Protein AF-A0AAV5TQ86-F1 (afdb_monomer_lite)

InterPro domains:
  IPR000609 7TM GPCR, serpentine receptor class g (Srg) [PF02118] (1-122)

Foldseek 3Di:
DVVVVVPPPCPDPPDPQPALLNLLVVLLVVLVVVLCVLCVVVCVAVVDPVCVVVCVVVLPPVSVLVSVLSNQLSVQLNVLSVVVSVVLVVCCVVPVPCSRVVSVVCSVVSSVVSNVVSCVVRVVVSVVVVPPDDSDDPVCPPVCADPDDPDRDRPD

Organism: NCBI:txid358040

pLDDT: mean 78.31, std 19.03, range [37.78, 98.19]

Sequence (156 aa):
MIIFLKRLTFFQPGTPFKGAFYMLFVASSVVDLVMVGCTIHEFRLVSFPLTNEIFENYDCQVCVRTRVTLAFICPFTQDLLNCFIALNRLTAIMQPTQADDLWKKLLPFSICFSYLLSIAIFTPAGARLFYNFPPYDSRYIPWVIVVSDYTLIIYV

Radius of gyration: 20.15 Å; chains: 1; bounding box: 54×32×54 Å

Secondary structure (DSSP, 8-state):
-HHHHHHSGGG-TT-TT-SHHHHHHHHHHHHHHHHHHHHHHHHHHHS-HHHHHHHTT---HHHHHHHHHHHHHHHHHHHHHHHHHHHHHHHHHH-TTTHHHHHHHHHHHHHHHHHHHHHHHHHHHHHHHHHHS-TT-GGGTTGGG-EETTEE----

Structure (mmCIF, N/CA/C/O backbone):
data_AF-A0AAV5TQ86-F1
#
_entry.id   AF-A0AAV5TQ86-F1
#
loop_
_atom_site.group_PDB
_atom_site.id
_atom_site.type_symbol
_atom_site.label_atom_id
_atom_site.label_alt_id
_atom_site.label_comp_id
_atom_site.label_asym_id
_atom_site.label_entity_id
_atom_site.label_seq_id
_atom_site.pdbx_PDB_ins_code
_atom_site.Cartn_x
_atom_site.Cartn_y
_atom_site.Cartn_z
_atom_site.occupancy
_atom_site.B_iso_or_equiv
_atom_site.auth_seq_id
_atom_site.auth_comp_id
_atom_site.auth_asym_id
_atom_site.auth_atom_id
_atom_site.pdbx_PDB_model_num
ATOM 1 N N . MET A 1 1 ? -14.946 2.565 -4.886 1.00 53.78 1 MET A N 1
ATOM 2 C CA . MET A 1 1 ? -14.338 1.517 -4.032 1.00 53.78 1 MET A CA 1
ATOM 3 C C . MET A 1 1 ? -15.318 0.913 -3.015 1.00 53.78 1 MET A C 1
ATOM 5 O O . MET A 1 1 ? -15.474 -0.299 -3.007 1.00 53.78 1 MET A O 1
ATOM 9 N N . ILE A 1 2 ? -16.049 1.715 -2.225 1.00 51.56 2 ILE A N 1
ATOM 10 C CA . ILE A 1 2 ? -16.983 1.222 -1.181 1.00 51.56 2 ILE A CA 1
ATOM 11 C C . ILE A 1 2 ? -18.097 0.302 -1.734 1.00 51.56 2 ILE A C 1
ATOM 13 O O . ILE A 1 2 ? -18.426 -0.710 -1.123 1.00 51.56 2 ILE A O 1
ATOM 17 N N . ILE A 1 3 ? -18.637 0.595 -2.924 1.00 61.38 3 ILE A N 1
ATOM 18 C CA . ILE A 1 3 ? -19.666 -0.241 -3.581 1.00 61.38 3 ILE A CA 1
ATOM 19 C C . ILE A 1 3 ? -19.103 -1.610 -4.005 1.00 61.38 3 ILE A C 1
ATOM 21 O O . ILE A 1 3 ? -19.807 -2.613 -3.932 1.00 61.38 3 ILE A O 1
ATOM 25 N N . PHE A 1 4 ? -17.827 -1.663 -4.404 1.00 59.25 4 PHE A N 1
ATOM 26 C CA . PHE A 1 4 ? -17.163 -2.900 -4.820 1.00 59.25 4 PHE A CA 1
ATOM 27 C C . PHE A 1 4 ? -16.910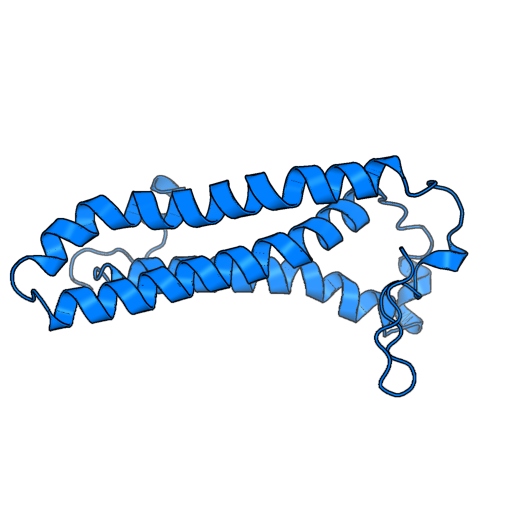 -3.821 -3.619 1.0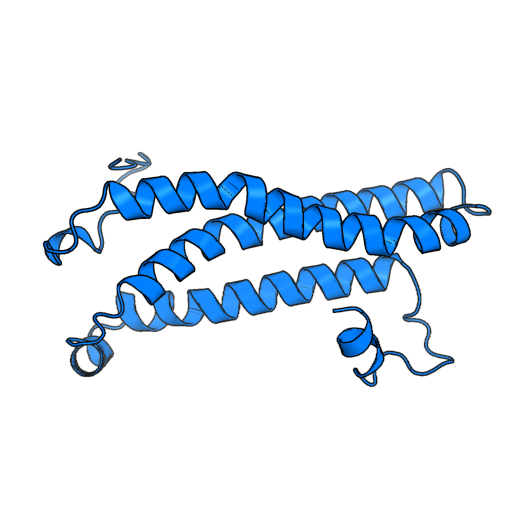0 59.25 4 PHE A C 1
ATOM 29 O O . PHE A 1 4 ? -17.218 -5.007 -3.678 1.00 59.25 4 PHE A O 1
ATOM 36 N N . LEU A 1 5 ? -16.477 -3.249 -2.488 1.00 58.06 5 LEU A N 1
ATOM 37 C CA . LEU A 1 5 ? -16.339 -3.971 -1.217 1.00 58.06 5 LEU A CA 1
ATOM 38 C C . LEU A 1 5 ? -17.673 -4.564 -0.743 1.00 58.06 5 LEU A C 1
ATOM 40 O O . LEU A 1 5 ? -17.711 -5.708 -0.310 1.00 58.06 5 LEU A O 1
ATOM 44 N N . LYS A 1 6 ? -18.785 -3.837 -0.907 1.00 54.72 6 LYS A N 1
ATOM 45 C CA . LYS A 1 6 ? -20.126 -4.304 -0.514 1.00 54.72 6 LYS A CA 1
ATOM 46 C C . LYS A 1 6 ? -20.627 -5.509 -1.331 1.00 54.72 6 LYS A C 1
ATOM 48 O O . LYS A 1 6 ? -21.561 -6.178 -0.898 1.00 54.72 6 LYS A O 1
ATOM 53 N N . ARG A 1 7 ? -20.042 -5.769 -2.509 1.00 58.62 7 ARG A N 1
ATOM 54 C CA . ARG A 1 7 ? -20.431 -6.860 -3.422 1.00 58.62 7 ARG A CA 1
ATOM 55 C C . ARG A 1 7 ? -19.625 -8.147 -3.218 1.00 58.62 7 ARG A C 1
ATOM 57 O O . ARG A 1 7 ? -20.042 -9.190 -3.710 1.00 58.62 7 ARG A O 1
ATOM 64 N N . LEU A 1 8 ? -18.506 -8.088 -2.494 1.00 64.69 8 LEU A N 1
ATOM 65 C CA . LEU A 1 8 ? -17.762 -9.276 -2.080 1.00 64.69 8 LEU A CA 1
ATOM 66 C C . LEU A 1 8 ? -18.555 -9.994 -0.977 1.00 64.69 8 LEU A C 1
ATOM 68 O O . LEU A 1 8 ? -18.862 -9.421 0.068 1.00 64.69 8 LEU A O 1
ATOM 72 N N . THR A 1 9 ? -18.890 -11.261 -1.217 1.00 53.22 9 THR A N 1
ATOM 73 C CA . THR A 1 9 ? -19.729 -12.155 -0.392 1.00 53.22 9 THR A CA 1
ATOM 74 C C . THR A 1 9 ? -19.286 -12.309 1.070 1.00 53.22 9 THR A C 1
ATOM 76 O O . THR A 1 9 ? -20.062 -12.791 1.890 1.00 53.22 9 THR A O 1
ATOM 79 N N . PHE A 1 10 ? -18.094 -11.831 1.433 1.00 54.25 10 PHE A N 1
ATOM 80 C CA . PHE A 1 10 ? -17.595 -11.774 2.811 1.00 54.25 10 PHE A CA 1
ATOM 81 C C . PHE A 1 10 ? -18.404 -10.845 3.742 1.00 54.25 10 PHE A C 1
ATOM 83 O O . PHE A 1 10 ? -18.351 -11.012 4.961 1.00 54.25 10 PHE A O 1
ATOM 90 N N . PHE A 1 11 ? -19.202 -9.911 3.206 1.00 54.56 11 PHE A N 1
ATOM 91 C CA . PHE A 1 11 ? -19.971 -8.931 3.996 1.00 54.56 11 PHE A CA 1
ATOM 92 C C . PHE A 1 11 ? -21.416 -9.330 4.326 1.00 54.56 11 PHE A C 1
ATOM 94 O O . PHE A 1 11 ? -22.262 -8.456 4.555 1.00 54.56 11 PHE A O 1
ATOM 101 N N . GLN A 1 12 ? -21.740 -10.624 4.378 1.00 58.00 12 GLN A N 1
ATOM 102 C CA . GLN A 1 12 ? -23.073 -11.032 4.827 1.00 58.00 12 GLN A CA 1
ATOM 103 C C . GLN A 1 12 ? -23.355 -10.563 6.274 1.00 58.00 12 GLN A C 1
ATOM 105 O O . GLN A 1 12 ? -22.479 -10.609 7.144 1.00 58.00 12 GLN A O 1
ATOM 110 N N . PRO A 1 13 ? -24.570 -10.059 6.561 1.00 52.66 13 PRO A N 1
ATOM 111 C CA . PRO A 1 13 ? -24.961 -9.691 7.916 1.00 52.66 13 PRO A CA 1
ATOM 112 C C . PRO A 1 13 ? -24.980 -10.933 8.818 1.00 52.66 13 PRO A C 1
ATOM 114 O O . PRO A 1 13 ? -25.682 -11.889 8.526 1.00 52.66 13 PRO A O 1
ATOM 117 N N . GLY A 1 14 ? -24.196 -10.907 9.902 1.00 64.94 14 GLY A N 1
ATOM 118 C CA . GLY A 1 14 ? -24.076 -12.011 10.864 1.00 64.94 14 GLY A CA 1
ATOM 119 C C . GLY A 1 14 ? -22.670 -12.604 10.978 1.00 64.94 14 GLY A C 1
ATOM 120 O O . GLY A 1 14 ? -22.419 -13.384 11.890 1.00 64.94 14 GLY A O 1
ATOM 121 N N . THR A 1 15 ? -21.731 -12.223 10.105 1.00 69.94 15 THR A N 1
ATOM 122 C CA . THR A 1 15 ? -20.351 -12.712 10.194 1.00 69.94 15 THR A CA 1
ATOM 123 C C . THR A 1 15 ? -19.524 -11.906 11.211 1.00 69.94 15 THR A C 1
ATOM 125 O O . THR A 1 15 ? -19.699 -10.688 11.328 1.00 69.94 15 THR A O 1
ATOM 128 N N . PRO A 1 16 ? -18.578 -12.549 11.925 1.00 71.56 16 PRO A N 1
ATOM 129 C CA . PRO A 1 16 ? -17.694 -11.894 12.900 1.00 71.56 16 PRO A CA 1
ATOM 130 C C . PRO A 1 16 ? -16.684 -10.914 12.263 1.00 71.56 16 PRO A C 1
ATOM 132 O O . PRO A 1 16 ? -15.905 -10.272 12.961 1.00 71.56 16 PRO A O 1
ATOM 135 N N . PHE A 1 17 ? -16.703 -10.753 10.936 1.00 73.12 17 PHE A N 1
ATOM 136 C CA . PHE A 1 17 ? -15.707 -10.016 10.153 1.00 73.12 17 PHE A CA 1
ATOM 137 C C . PHE A 1 17 ? -16.084 -8.552 9.858 1.00 73.12 17 PHE A C 1
ATOM 139 O O . PHE A 1 17 ? -15.568 -7.947 8.923 1.00 73.12 17 PHE A O 1
ATOM 146 N N . LYS A 1 18 ? -16.981 -7.944 10.646 1.00 75.38 18 LYS A N 1
ATOM 147 C CA . LYS A 1 18 ? -17.393 -6.534 10.463 1.00 75.38 18 LYS A CA 1
ATOM 148 C C . LYS A 1 18 ? -16.526 -5.506 11.199 1.00 75.38 18 LYS A C 1
ATOM 150 O O . LYS A 1 18 ? -16.805 -4.312 11.118 1.00 75.38 18 LYS A O 1
ATOM 155 N N . GLY A 1 19 ? -15.498 -5.948 11.921 1.00 89.69 19 GLY A N 1
ATOM 156 C CA . GLY A 1 19 ? -14.627 -5.052 12.679 1.00 89.69 19 GLY A CA 1
ATOM 157 C C . GLY A 1 19 ? -13.837 -4.099 11.781 1.00 89.69 19 GLY A C 1
ATOM 158 O O . GLY A 1 19 ? -13.402 -4.469 10.688 1.00 89.69 19 GLY A O 1
ATOM 159 N N . ALA A 1 20 ? -13.590 -2.882 12.272 1.00 92.88 20 ALA A N 1
ATOM 160 C CA . ALA A 1 20 ? -12.756 -1.905 11.574 1.00 92.88 20 ALA A CA 1
ATOM 161 C C . ALA A 1 20 ? -11.343 -2.442 11.285 1.00 92.88 20 ALA A C 1
ATOM 163 O O . ALA A 1 20 ? -10.801 -2.233 10.201 1.00 92.88 20 ALA A O 1
ATOM 164 N N . PHE A 1 21 ? -10.806 -3.223 12.224 1.00 94.06 21 PHE A N 1
ATOM 165 C CA . PHE A 1 21 ? -9.570 -3.981 12.064 1.00 94.06 21 PHE A CA 1
ATOM 166 C C . PHE A 1 21 ? -9.574 -4.857 10.801 1.00 94.06 21 PHE A C 1
ATOM 168 O O . PHE A 1 21 ? -8.634 -4.806 10.012 1.00 94.06 21 PHE A O 1
ATOM 175 N N . TYR A 1 22 ? -10.642 -5.632 10.579 1.00 93.31 22 TYR A N 1
ATOM 176 C CA . TYR A 1 22 ? -10.721 -6.558 9.447 1.00 93.31 22 TYR A CA 1
ATOM 177 C C . TYR A 1 22 ? -10.779 -5.813 8.111 1.00 93.31 22 TYR A C 1
ATOM 179 O O . TYR A 1 22 ? -10.112 -6.199 7.159 1.00 93.31 22 TYR A O 1
ATOM 187 N N . MET A 1 23 ? -11.512 -4.701 8.050 1.00 93.62 23 MET A N 1
ATOM 188 C CA . MET A 1 23 ? -11.566 -3.855 6.854 1.00 93.62 23 MET A CA 1
ATOM 189 C C . MET A 1 23 ? -10.198 -3.285 6.473 1.00 93.62 23 MET A C 1
ATOM 191 O O . MET A 1 23 ? -9.846 -3.287 5.295 1.00 93.62 23 MET A O 1
ATOM 195 N N . LEU A 1 24 ? -9.431 -2.804 7.457 1.00 95.38 24 LEU A N 1
ATOM 196 C CA . LEU A 1 24 ? -8.074 -2.302 7.231 1.00 95.38 24 LEU A CA 1
ATOM 197 C C . LEU A 1 24 ? -7.131 -3.426 6.796 1.00 95.38 24 LEU A C 1
ATOM 199 O O . LEU A 1 24 ? -6.344 -3.237 5.873 1.00 95.38 24 LEU A O 1
ATOM 203 N N . PHE A 1 25 ? -7.256 -4.602 7.412 1.00 95.31 25 PHE A N 1
ATOM 204 C CA . PHE A 1 25 ? -6.490 -5.785 7.035 1.00 95.31 25 PHE A CA 1
ATOM 205 C C . PHE A 1 25 ? -6.771 -6.206 5.586 1.00 95.31 25 PHE A C 1
ATOM 207 O O . PHE A 1 25 ? -5.838 -6.353 4.805 1.00 95.31 25 PHE A O 1
ATOM 214 N N . VAL A 1 26 ? -8.046 -6.305 5.191 1.00 94.50 26 VAL A N 1
ATOM 215 C CA . VAL A 1 26 ? -8.442 -6.612 3.806 1.00 94.50 26 VAL A CA 1
ATOM 216 C C . VAL A 1 26 ? -7.923 -5.551 2.837 1.00 94.50 26 VAL A C 1
ATOM 218 O O . VAL A 1 26 ? -7.423 -5.899 1.771 1.00 94.50 26 VAL A O 1
ATOM 221 N N . ALA A 1 27 ? -8.011 -4.266 3.194 1.00 95.31 27 ALA A N 1
ATOM 222 C CA . ALA A 1 27 ? -7.464 -3.197 2.364 1.00 95.31 27 ALA A CA 1
ATOM 223 C C . ALA A 1 27 ? -5.948 -3.354 2.163 1.00 95.31 27 ALA A C 1
ATOM 225 O O . ALA A 1 27 ? -5.487 -3.191 1.038 1.00 95.31 27 ALA A O 1
ATOM 226 N N . SER A 1 28 ? -5.208 -3.721 3.215 1.00 96.75 28 SER A N 1
ATOM 227 C CA . SER A 1 28 ? -3.768 -4.004 3.147 1.00 96.75 28 SER A CA 1
ATOM 228 C C . SER A 1 28 ? -3.472 -5.207 2.243 1.00 96.75 28 SER A C 1
ATOM 230 O O . SER A 1 28 ? -2.696 -5.094 1.300 1.00 96.75 28 SER A O 1
ATOM 232 N N . SER A 1 29 ? -4.202 -6.317 2.401 1.00 96.12 29 SER A N 1
ATOM 233 C CA . SER A 1 29 ? -4.043 -7.499 1.538 1.00 96.12 29 SER A CA 1
ATOM 234 C C . SER A 1 29 ? -4.338 -7.223 0.059 1.00 96.12 29 SER A C 1
ATOM 236 O O . SER A 1 29 ? -3.745 -7.848 -0.817 1.00 96.12 29 SER A O 1
ATOM 238 N N . VAL A 1 30 ? -5.254 -6.296 -0.245 1.00 95.88 30 VAL A N 1
ATOM 239 C CA . VAL A 1 30 ? -5.507 -5.867 -1.630 1.00 95.88 30 VAL A CA 1
ATOM 240 C C . VAL A 1 30 ? -4.304 -5.111 -2.197 1.00 95.88 30 VAL A C 1
ATOM 242 O O . VAL A 1 30 ? -3.956 -5.348 -3.352 1.00 95.88 30 VAL A O 1
ATOM 245 N N . VAL A 1 31 ? -3.649 -4.248 -1.410 1.00 96.12 31 VAL A N 1
ATOM 246 C CA . VAL A 1 31 ? -2.405 -3.576 -1.831 1.00 96.12 31 VAL A CA 1
ATOM 247 C C . VAL A 1 31 ? -1.320 -4.606 -2.129 1.00 96.12 31 VAL A C 1
ATOM 249 O O . VAL A 1 31 ? -0.702 -4.529 -3.190 1.00 96.12 31 VAL A O 1
ATOM 252 N N . ASP A 1 32 ? -1.154 -5.603 -1.260 1.00 95.50 32 ASP A N 1
ATOM 253 C CA . ASP A 1 32 ? -0.165 -6.673 -1.440 1.00 95.50 32 ASP A CA 1
ATOM 254 C C . ASP A 1 32 ? -0.442 -7.493 -2.700 1.00 95.50 32 ASP A C 1
ATOM 256 O O . ASP A 1 32 ? 0.467 -7.776 -3.480 1.00 95.50 32 ASP A O 1
ATOM 260 N N . LEU A 1 33 ? -1.709 -7.829 -2.956 1.00 95.25 33 LEU A N 1
ATOM 261 C CA . LEU A 1 33 ? -2.099 -8.554 -4.162 1.00 95.25 33 LEU A CA 1
ATOM 262 C C . LEU A 1 33 ? -1.821 -7.737 -5.431 1.00 95.25 33 LEU A C 1
ATOM 264 O O . LEU A 1 33 ? -1.362 -8.294 -6.428 1.00 95.25 33 LEU A O 1
ATOM 268 N N . VAL A 1 34 ? -2.079 -6.426 -5.400 1.00 92.94 34 VAL A N 1
ATOM 269 C CA . VAL A 1 34 ? -1.759 -5.519 -6.514 1.00 92.94 34 VAL A CA 1
ATOM 270 C C . VAL A 1 34 ? -0.249 -5.441 -6.719 1.00 92.94 34 VAL A C 1
ATOM 272 O O . VAL A 1 34 ? 0.206 -5.553 -7.858 1.00 92.94 34 VAL A O 1
ATOM 275 N N . MET A 1 35 ? 0.524 -5.306 -5.641 1.00 93.25 35 MET A N 1
ATOM 276 C CA . MET A 1 35 ? 1.984 -5.281 -5.693 1.00 93.25 35 MET A CA 1
ATOM 277 C C . MET A 1 35 ? 2.524 -6.567 -6.318 1.00 93.25 35 MET A C 1
ATOM 279 O O . MET A 1 35 ? 3.250 -6.500 -7.305 1.00 93.25 35 MET A O 1
ATOM 283 N N . VAL A 1 36 ? 2.109 -7.728 -5.809 1.00 91.62 36 VAL A N 1
ATOM 284 C CA . VAL A 1 36 ? 2.488 -9.044 -6.339 1.00 91.62 36 VAL A CA 1
ATOM 285 C C . VAL A 1 36 ? 2.071 -9.182 -7.803 1.00 91.62 36 VAL A C 1
ATOM 287 O O . VAL A 1 36 ? 2.872 -9.599 -8.633 1.00 91.62 36 VAL A O 1
ATOM 290 N N . GLY A 1 37 ? 0.852 -8.781 -8.164 1.00 89.69 37 GLY A N 1
ATOM 291 C CA . GLY A 1 37 ? 0.399 -8.797 -9.556 1.00 89.69 37 GLY A CA 1
ATOM 292 C C . GLY A 1 37 ? 1.280 -7.951 -10.482 1.00 89.69 37 GLY A C 1
ATOM 293 O O . GLY A 1 37 ? 1.553 -8.359 -11.612 1.00 89.69 37 GLY A O 1
ATOM 294 N N . CYS A 1 38 ? 1.771 -6.807 -9.999 1.00 86.56 38 CYS A N 1
ATOM 295 C CA . CYS A 1 38 ? 2.677 -5.942 -10.753 1.00 86.56 38 CYS A CA 1
ATOM 296 C C . CYS A 1 38 ? 4.101 -6.514 -10.841 1.00 86.56 38 CYS A C 1
ATOM 298 O O . CYS A 1 38 ? 4.713 -6.434 -11.907 1.00 86.56 38 CYS A O 1
ATOM 300 N N . THR A 1 39 ? 4.615 -7.117 -9.765 1.00 82.75 39 THR A N 1
ATOM 301 C CA . THR A 1 39 ? 6.003 -7.606 -9.682 1.00 82.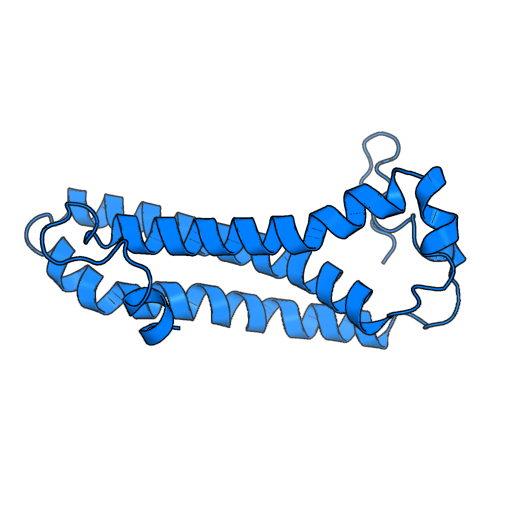75 39 THR A CA 1
ATOM 302 C C . THR A 1 39 ? 6.203 -9.017 -10.231 1.00 82.75 39 THR A C 1
ATOM 304 O O . THR A 1 39 ? 7.300 -9.325 -10.696 1.00 82.75 39 THR A O 1
ATOM 307 N N . ILE A 1 40 ? 5.172 -9.876 -10.275 1.00 82.94 40 ILE A N 1
ATOM 308 C CA . ILE A 1 40 ? 5.259 -11.215 -10.901 1.00 82.94 40 ILE A CA 1
ATOM 309 C C . ILE A 1 40 ? 5.788 -11.108 -12.336 1.00 82.94 40 ILE A C 1
ATOM 311 O O . ILE A 1 40 ? 6.555 -11.961 -12.789 1.00 82.94 40 ILE A O 1
ATOM 315 N N . HIS A 1 41 ? 5.392 -10.054 -13.049 1.00 69.31 41 HIS A N 1
ATOM 316 C CA . HIS A 1 41 ? 5.833 -9.816 -14.415 1.00 69.31 41 HIS A CA 1
ATOM 317 C C . HIS A 1 41 ? 7.329 -9.465 -14.502 1.00 69.31 41 HIS A C 1
ATOM 319 O O . HIS A 1 41 ? 7.964 -9.795 -15.499 1.00 69.31 41 HIS A O 1
ATOM 325 N N . GLU A 1 42 ? 7.911 -8.820 -13.491 1.00 65.19 42 GLU A N 1
ATOM 326 C CA . GLU A 1 42 ? 9.350 -8.522 -13.459 1.00 65.19 42 GLU A CA 1
ATOM 327 C C . GLU A 1 42 ? 10.162 -9.779 -13.154 1.00 65.19 42 GLU A C 1
ATOM 329 O O . GLU A 1 42 ? 11.063 -10.127 -13.918 1.00 65.19 42 GLU A O 1
ATOM 334 N N . PHE A 1 43 ? 9.785 -10.522 -12.108 1.00 62.62 43 PHE A N 1
ATOM 335 C CA . PHE A 1 43 ? 10.494 -11.743 -11.718 1.00 62.62 43 PHE A CA 1
ATOM 336 C C . PHE A 1 43 ? 10.467 -12.822 -12.803 1.00 62.62 43 PHE A C 1
ATOM 338 O O . PHE A 1 43 ? 11.440 -13.554 -12.967 1.00 62.62 43 PHE A O 1
ATOM 345 N N . ARG A 1 44 ? 9.369 -12.941 -13.561 1.00 62.44 44 ARG A N 1
ATOM 346 C CA . ARG A 1 44 ? 9.295 -13.944 -14.631 1.00 62.44 44 ARG A CA 1
ATOM 347 C C . ARG A 1 44 ? 10.023 -13.541 -15.907 1.00 62.44 44 ARG A C 1
ATOM 349 O O . ARG A 1 44 ? 10.540 -14.432 -16.566 1.00 62.44 44 ARG A O 1
ATOM 356 N N . LEU A 1 45 ? 10.075 -12.256 -16.256 1.00 58.34 45 LEU A N 1
ATOM 357 C CA . LEU A 1 45 ? 10.706 -11.839 -17.512 1.00 58.34 45 LEU A CA 1
ATOM 358 C C . LEU A 1 45 ? 12.198 -11.565 -17.382 1.00 58.34 45 LEU A C 1
ATOM 360 O O . LEU A 1 45 ? 12.962 -11.977 -18.245 1.00 58.34 45 LEU A O 1
ATOM 364 N N . VAL A 1 46 ? 12.632 -10.919 -16.300 1.00 57.91 46 VAL A N 1
ATOM 365 C CA . VAL A 1 46 ? 14.042 -10.530 -16.158 1.00 57.91 46 VAL A CA 1
ATOM 366 C C . VAL A 1 46 ? 14.914 -11.727 -15.769 1.00 57.91 46 VAL A C 1
ATOM 368 O O . VAL A 1 46 ? 16.047 -11.836 -16.227 1.00 57.91 46 VAL A O 1
ATOM 371 N N . SER A 1 47 ? 14.398 -12.653 -14.953 1.00 54.06 47 SER A N 1
ATOM 372 C CA . SER A 1 47 ? 15.198 -13.768 -14.424 1.00 54.06 47 SER A CA 1
ATOM 373 C C . SER A 1 47 ? 15.211 -15.024 -15.303 1.00 54.06 47 SER A C 1
ATOM 375 O O . SER A 1 47 ? 16.080 -15.872 -15.109 1.00 54.06 47 SER A O 1
ATOM 377 N N . PHE A 1 48 ? 14.291 -15.167 -16.266 1.00 59.78 48 PHE A N 1
ATOM 378 C CA . PHE A 1 48 ? 14.231 -16.337 -17.151 1.00 59.78 48 PHE A CA 1
ATOM 379 C C . PHE A 1 48 ? 14.546 -15.949 -18.603 1.00 59.78 48 PHE A C 1
ATOM 381 O O . PHE A 1 48 ? 13.637 -15.609 -19.364 1.00 59.78 48 PHE A O 1
ATOM 388 N N . PRO A 1 49 ? 15.820 -16.053 -19.033 1.00 58.19 49 PRO A N 1
ATOM 389 C CA . PRO A 1 49 ? 16.223 -15.686 -20.392 1.00 58.19 49 PRO A CA 1
ATOM 390 C C . PRO A 1 49 ? 15.521 -16.523 -21.475 1.00 58.19 49 PRO A C 1
ATOM 392 O O . PRO A 1 49 ? 15.328 -16.039 -22.581 1.00 58.19 49 PRO A O 1
ATOM 395 N N . LEU A 1 50 ? 15.051 -17.735 -21.152 1.00 59.84 50 LEU A N 1
ATOM 396 C CA . LEU A 1 50 ? 14.283 -18.601 -22.062 1.00 59.84 50 LEU A CA 1
ATOM 397 C C . LEU A 1 50 ? 12.921 -18.024 -22.479 1.00 59.84 50 LEU A C 1
ATOM 399 O O . LEU A 1 50 ? 12.393 -18.406 -23.516 1.00 59.84 50 LEU A O 1
ATOM 403 N N . THR A 1 51 ? 12.336 -17.121 -21.688 1.00 58.22 51 THR A N 1
ATOM 404 C CA . THR A 1 51 ? 11.092 -16.426 -22.056 1.00 58.22 51 THR A CA 1
ATOM 405 C C . THR A 1 51 ? 11.334 -15.065 -22.701 1.00 58.22 51 THR A C 1
ATOM 407 O O . THR A 1 51 ? 10.392 -14.515 -23.262 1.00 58.22 51 THR A O 1
ATOM 410 N N . ASN A 1 52 ? 12.562 -14.530 -22.676 1.00 59.09 52 ASN A N 1
ATOM 411 C CA . ASN A 1 52 ? 12.855 -13.195 -23.210 1.00 59.09 52 ASN A CA 1
ATOM 412 C C . ASN A 1 52 ? 12.599 -13.078 -24.716 1.00 59.09 52 ASN A C 1
ATOM 414 O O . ASN A 1 52 ? 12.152 -12.024 -25.144 1.00 59.09 52 ASN A O 1
ATOM 418 N N . GLU A 1 53 ? 12.778 -14.143 -25.504 1.00 63.97 53 GLU A N 1
ATOM 419 C CA . GLU A 1 53 ? 12.519 -14.102 -26.955 1.00 63.97 53 GLU A CA 1
ATOM 420 C C . GLU A 1 53 ? 11.047 -13.788 -27.289 1.00 63.97 53 GLU A C 1
ATOM 422 O O . GLU A 1 53 ? 10.757 -13.113 -28.272 1.00 63.97 53 GLU A O 1
ATOM 427 N N . ILE A 1 54 ? 10.091 -14.196 -26.441 1.00 61.62 54 ILE A N 1
ATOM 428 C CA . ILE A 1 54 ? 8.660 -13.886 -26.640 1.00 61.62 54 ILE A CA 1
ATOM 429 C C . ILE A 1 54 ? 8.362 -12.410 -26.316 1.00 61.62 54 ILE A C 1
ATOM 431 O O . ILE A 1 54 ? 7.404 -11.833 -26.833 1.00 61.62 54 ILE A O 1
ATOM 435 N N . PHE A 1 55 ? 9.189 -11.784 -25.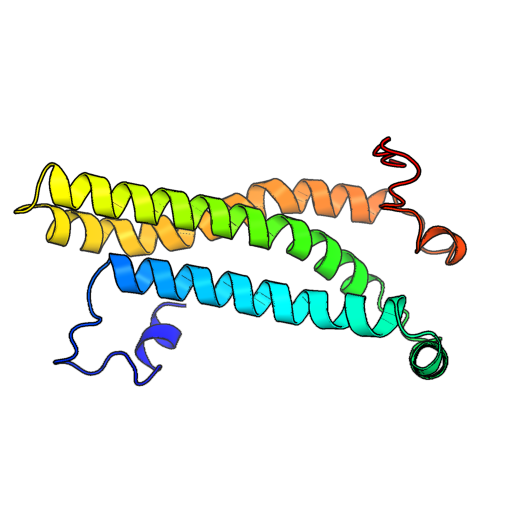476 1.00 60.81 55 PHE A N 1
ATOM 436 C CA . PHE A 1 55 ? 9.020 -10.411 -24.997 1.00 60.81 55 PHE A CA 1
ATOM 437 C C . PHE A 1 55 ? 10.067 -9.441 -25.553 1.00 60.81 55 PHE A C 1
ATOM 439 O O . PHE A 1 55 ? 10.098 -8.290 -25.125 1.00 60.81 55 PHE A O 1
ATOM 446 N N . GLU A 1 56 ? 10.871 -9.854 -26.535 1.00 60.84 56 GLU A N 1
ATOM 447 C CA . GLU A 1 56 ? 11.916 -9.023 -27.148 1.00 60.84 56 GLU A CA 1
ATOM 448 C C . GLU A 1 56 ? 11.335 -7.751 -27.796 1.00 60.84 56 GLU A C 1
ATOM 450 O O . GLU A 1 56 ? 11.998 -6.725 -27.870 1.00 60.84 56 GLU A O 1
ATOM 455 N N . ASN A 1 57 ? 10.045 -7.783 -28.157 1.00 62.97 57 ASN A N 1
ATOM 456 C CA . ASN A 1 57 ? 9.284 -6.641 -28.675 1.00 62.97 57 ASN A CA 1
ATOM 457 C C . ASN A 1 57 ? 8.302 -6.028 -27.654 1.00 62.97 57 ASN A C 1
ATOM 459 O O . ASN A 1 57 ? 7.404 -5.272 -28.037 1.00 62.97 57 ASN A O 1
ATOM 463 N N . TYR A 1 58 ? 8.396 -6.366 -26.362 1.00 64.88 58 TYR A N 1
ATOM 464 C CA . TYR A 1 58 ? 7.505 -5.827 -25.328 1.00 64.88 58 TYR A CA 1
ATOM 465 C C . TYR A 1 58 ? 7.929 -4.405 -24.918 1.00 64.88 58 TYR A C 1
ATOM 467 O O . TYR A 1 58 ? 8.294 -4.130 -23.777 1.00 64.88 58 TYR A O 1
ATOM 475 N N . ASP A 1 59 ? 7.833 -3.474 -25.863 1.00 67.19 59 ASP A N 1
ATOM 476 C CA . ASP A 1 59 ? 8.288 -2.083 -25.749 1.00 67.19 59 ASP A CA 1
ATOM 477 C C . ASP A 1 59 ? 7.222 -1.145 -25.150 1.00 67.19 59 ASP A C 1
ATOM 479 O O . ASP A 1 59 ? 7.081 0.031 -25.500 1.00 67.19 59 ASP A O 1
ATOM 483 N N . CYS A 1 60 ? 6.420 -1.646 -24.207 1.00 78.50 60 CYS A N 1
ATOM 484 C CA . CYS A 1 60 ? 5.463 -0.797 -23.503 1.00 78.50 60 CYS A CA 1
ATOM 485 C C . CYS A 1 60 ? 6.187 0.063 -22.452 1.00 78.50 60 CYS A C 1
ATOM 487 O O . CYS A 1 60 ? 6.179 -0.246 -21.256 1.00 78.50 60 CYS A O 1
ATOM 489 N N . GLN A 1 61 ? 6.772 1.184 -22.886 1.00 75.25 61 GLN A N 1
ATOM 490 C CA . GLN A 1 61 ? 7.443 2.147 -22.000 1.00 75.25 61 GLN A CA 1
ATOM 491 C C . GLN A 1 61 ? 6.520 2.640 -20.880 1.00 75.25 61 GLN A C 1
ATOM 493 O O . GLN A 1 61 ? 6.939 2.773 -19.732 1.00 75.25 61 GLN A O 1
ATOM 498 N N . VAL A 1 62 ? 5.237 2.858 -21.188 1.00 79.38 62 VAL A N 1
ATOM 499 C CA . VAL A 1 62 ? 4.231 3.246 -20.189 1.00 79.38 62 VAL A CA 1
ATOM 500 C C . VAL A 1 62 ? 4.094 2.164 -19.116 1.00 79.38 62 VAL A C 1
ATOM 502 O O . VAL A 1 62 ? 4.096 2.484 -17.933 1.00 79.38 62 VAL A O 1
ATOM 505 N N . CYS A 1 63 ? 4.060 0.887 -19.503 1.00 82.00 63 CYS A N 1
ATOM 506 C CA . CYS A 1 63 ? 3.913 -0.231 -18.576 1.00 82.00 63 CYS A CA 1
ATOM 507 C C . CYS A 1 63 ? 5.099 -0.329 -17.611 1.00 82.00 63 CYS A C 1
ATOM 509 O O . CYS A 1 63 ? 4.884 -0.458 -16.408 1.00 82.00 63 CYS A O 1
ATOM 511 N N . VAL A 1 64 ? 6.337 -0.236 -18.114 1.00 78.38 64 VAL A N 1
ATOM 512 C CA . VAL A 1 64 ? 7.551 -0.265 -17.275 1.00 78.38 64 VAL A CA 1
ATOM 513 C C . VAL A 1 64 ? 7.530 0.881 -16.266 1.00 78.38 64 VAL A C 1
ATOM 515 O O . VAL A 1 64 ? 7.713 0.669 -15.070 1.00 78.38 64 VAL A O 1
ATOM 518 N N . ARG A 1 65 ? 7.215 2.096 -16.716 1.00 78.56 65 ARG A N 1
ATOM 519 C CA . ARG A 1 65 ? 7.221 3.274 -15.840 1.00 78.56 65 ARG A CA 1
ATOM 520 C C . ARG A 1 65 ? 6.088 3.249 -14.806 1.00 78.56 65 ARG A C 1
ATOM 522 O O . ARG A 1 65 ? 6.304 3.597 -13.643 1.00 78.56 65 ARG A O 1
ATOM 529 N N . THR A 1 66 ? 4.891 2.800 -15.192 1.00 83.69 66 THR A N 1
ATOM 530 C CA . THR A 1 66 ? 3.781 2.583 -14.251 1.00 83.69 66 THR A CA 1
ATOM 531 C C . THR A 1 66 ? 4.151 1.541 -13.197 1.00 83.69 66 THR A C 1
ATOM 533 O O . THR A 1 66 ? 3.855 1.751 -12.024 1.00 83.69 66 THR A O 1
ATOM 536 N N . ARG A 1 67 ? 4.842 0.460 -13.577 1.00 83.81 67 ARG A N 1
ATOM 537 C CA . ARG A 1 67 ? 5.292 -0.582 -12.638 1.00 83.81 67 ARG A CA 1
ATOM 538 C C . ARG A 1 67 ? 6.295 -0.058 -11.625 1.00 83.81 67 ARG A C 1
ATOM 540 O O . ARG A 1 67 ? 6.046 -0.211 -10.435 1.00 83.81 67 ARG A O 1
ATOM 547 N N . VAL A 1 68 ? 7.346 0.630 -12.075 1.00 83.00 68 VAL A N 1
ATOM 548 C CA . VAL A 1 68 ? 8.331 1.252 -11.174 1.00 83.00 68 VAL A CA 1
ATOM 549 C C . VAL A 1 68 ? 7.631 2.193 -10.194 1.00 83.00 68 VAL A C 1
ATOM 551 O O . VAL A 1 68 ? 7.883 2.145 -8.997 1.00 83.00 68 VAL A O 1
ATOM 554 N N . THR A 1 69 ? 6.677 2.997 -10.671 1.00 88.69 69 THR A N 1
ATOM 555 C CA . THR A 1 69 ? 5.909 3.897 -9.796 1.00 88.69 69 THR A CA 1
ATOM 556 C C . THR A 1 69 ? 5.069 3.121 -8.768 1.00 88.69 69 THR A C 1
ATOM 558 O O . THR A 1 69 ? 5.056 3.475 -7.587 1.00 88.69 69 THR A O 1
ATOM 561 N N . LEU A 1 70 ? 4.397 2.040 -9.179 1.00 90.75 70 LEU A N 1
ATOM 562 C CA . LEU A 1 70 ? 3.617 1.180 -8.279 1.00 90.75 70 LEU A CA 1
ATOM 563 C C . LEU A 1 70 ? 4.491 0.444 -7.255 1.00 90.75 70 LEU A C 1
ATOM 565 O O . LEU A 1 70 ? 4.058 0.279 -6.116 1.00 90.75 70 LEU A O 1
ATOM 569 N N . ALA A 1 71 ? 5.722 0.076 -7.617 1.00 88.69 71 ALA A N 1
ATOM 570 C CA . ALA A 1 71 ? 6.678 -0.559 -6.713 1.00 88.69 71 ALA A CA 1
ATOM 571 C C . ALA A 1 71 ? 7.053 0.333 -5.515 1.00 88.69 71 ALA A C 1
ATOM 573 O O . ALA A 1 71 ? 7.404 -0.194 -4.466 1.00 88.69 71 ALA A O 1
ATOM 574 N N . PHE A 1 72 ? 6.918 1.661 -5.631 1.00 90.31 72 PHE A N 1
ATOM 575 C CA . PHE A 1 72 ? 7.080 2.592 -4.506 1.00 90.31 72 PHE A CA 1
ATOM 576 C C . PHE A 1 72 ? 5.756 2.934 -3.811 1.00 90.31 72 PHE A C 1
ATOM 578 O O . PHE A 1 72 ? 5.700 2.999 -2.583 1.00 90.31 72 PHE A O 1
ATOM 585 N N . ILE A 1 73 ? 4.672 3.127 -4.574 1.00 94.81 73 ILE A N 1
ATOM 586 C CA . ILE A 1 73 ? 3.358 3.487 -4.014 1.00 94.81 73 ILE A CA 1
ATOM 587 C C . ILE A 1 73 ? 2.805 2.371 -3.121 1.00 94.81 73 ILE A C 1
ATOM 589 O O . ILE A 1 73 ? 2.268 2.663 -2.050 1.00 94.81 73 ILE A O 1
ATOM 593 N N . CYS A 1 74 ? 2.903 1.109 -3.550 1.00 95.56 74 CYS A N 1
ATOM 594 C CA . CYS A 1 74 ? 2.300 -0.015 -2.836 1.00 95.56 74 CYS A CA 1
ATOM 595 C C . CYS A 1 74 ? 2.917 -0.234 -1.440 1.00 95.56 74 CYS A C 1
ATOM 597 O O . CYS A 1 74 ? 2.146 -0.174 -0.481 1.00 95.56 74 CYS A O 1
ATOM 599 N N . PRO A 1 75 ? 4.249 -0.387 -1.272 1.00 95.56 75 PRO A N 1
ATOM 600 C CA . PRO A 1 75 ? 4.852 -0.562 0.054 1.00 95.56 75 PRO A CA 1
ATOM 601 C C . PRO A 1 75 ? 4.553 0.603 0.996 1.00 95.56 75 PRO A C 1
ATOM 603 O O . PRO A 1 75 ? 4.175 0.398 2.144 1.00 95.56 75 PRO A O 1
ATOM 606 N N . PHE A 1 76 ? 4.611 1.840 0.496 1.00 96.88 76 PHE A N 1
ATOM 607 C CA . PHE A 1 76 ? 4.306 3.006 1.322 1.00 96.88 76 PHE A CA 1
ATOM 608 C C . PHE A 1 76 ? 2.830 3.044 1.757 1.00 96.88 76 PHE A C 1
ATOM 610 O O . PHE A 1 76 ? 2.517 3.352 2.907 1.00 96.88 76 PHE A O 1
ATOM 617 N N . THR A 1 77 ? 1.904 2.668 0.867 1.00 97.31 77 THR A N 1
ATOM 618 C CA . THR A 1 77 ? 0.482 2.530 1.225 1.00 97.31 77 THR A CA 1
ATOM 619 C C . THR A 1 77 ? 0.289 1.439 2.282 1.00 97.31 77 THR A C 1
ATOM 621 O O . THR A 1 77 ? -0.498 1.622 3.214 1.00 97.31 77 THR A O 1
ATOM 624 N N . GLN A 1 78 ? 1.002 0.318 2.146 1.00 97.25 78 GLN A N 1
ATOM 625 C CA . GLN A 1 78 ? 0.967 -0.803 3.081 1.00 97.25 78 GLN A CA 1
ATOM 626 C C . GLN A 1 78 ? 1.460 -0.377 4.471 1.00 97.25 78 GLN A C 1
ATOM 628 O O . GLN A 1 78 ? 0.780 -0.644 5.463 1.00 97.25 78 GLN A O 1
ATOM 633 N N . ASP A 1 79 ? 2.562 0.373 4.548 1.00 97.88 79 ASP A N 1
ATOM 634 C CA . ASP A 1 79 ? 3.086 0.926 5.801 1.00 97.88 79 ASP A CA 1
ATOM 635 C C . ASP A 1 79 ? 2.075 1.853 6.485 1.00 97.88 79 ASP A C 1
ATOM 637 O O . ASP A 1 79 ? 1.789 1.696 7.675 1.00 97.88 79 ASP A O 1
ATOM 641 N N . LEU A 1 80 ? 1.445 2.763 5.733 1.00 98.06 80 LEU A N 1
ATOM 642 C CA . LEU A 1 80 ? 0.405 3.643 6.274 1.00 98.06 80 LEU A CA 1
ATOM 643 C C . LEU A 1 80 ? -0.807 2.856 6.792 1.00 98.06 80 LEU A C 1
ATOM 645 O O . LEU A 1 80 ? -1.327 3.149 7.873 1.00 98.06 80 LEU A O 1
ATOM 649 N N . LEU A 1 81 ? -1.270 1.847 6.048 1.00 97.62 81 LEU A N 1
ATOM 650 C CA . LEU A 1 81 ? -2.367 0.980 6.489 1.00 97.62 81 LEU A CA 1
ATOM 651 C C . LEU A 1 81 ? -1.988 0.198 7.753 1.00 97.62 81 LEU A C 1
ATOM 653 O O . LEU A 1 81 ? -2.798 0.124 8.679 1.00 97.62 81 LEU A O 1
ATOM 657 N N . ASN A 1 82 ? -0.758 -0.307 7.841 1.00 97.62 82 ASN A N 1
ATOM 658 C CA . ASN A 1 82 ? -0.237 -0.981 9.029 1.00 97.62 82 ASN A CA 1
ATOM 659 C C . ASN A 1 82 ? -0.175 -0.036 10.241 1.00 97.62 82 ASN A C 1
ATOM 661 O O . ASN A 1 82 ? -0.570 -0.431 11.343 1.00 97.62 82 ASN A O 1
ATOM 665 N N . CYS A 1 83 ? 0.206 1.232 10.048 1.00 98.19 83 CYS A N 1
ATOM 666 C CA . CYS A 1 83 ? 0.121 2.256 11.092 1.00 98.19 83 CYS A CA 1
ATOM 667 C C . CYS A 1 83 ? -1.322 2.460 11.578 1.00 98.19 83 CYS A C 1
ATOM 669 O O . CYS A 1 83 ? -1.562 2.500 12.786 1.00 98.19 83 CYS A O 1
ATOM 671 N N . PHE A 1 84 ? -2.305 2.536 10.674 1.00 98.12 84 PHE A N 1
ATOM 672 C CA . PHE A 1 84 ? -3.715 2.656 11.068 1.00 98.12 84 PHE A CA 1
ATOM 673 C C . PHE A 1 84 ? -4.252 1.401 11.761 1.00 98.12 84 PHE A C 1
ATOM 675 O O . PHE A 1 84 ? -5.067 1.519 12.675 1.00 98.12 84 PHE A O 1
ATOM 682 N N . ILE A 1 85 ? -3.789 0.208 11.383 1.00 97.62 85 ILE A N 1
ATOM 683 C CA . ILE A 1 85 ? -4.120 -1.042 12.081 1.00 97.62 85 ILE A CA 1
ATOM 684 C C . ILE A 1 85 ? -3.578 -1.012 13.516 1.00 97.62 85 ILE A C 1
ATOM 686 O O . ILE A 1 85 ? -4.304 -1.346 14.457 1.00 97.62 85 ILE A O 1
ATOM 690 N N . ALA A 1 86 ? -2.326 -0.583 13.700 1.00 97.88 86 ALA A N 1
ATOM 691 C CA . ALA A 1 86 ? -1.728 -0.427 15.023 1.00 97.88 86 ALA A CA 1
ATOM 692 C C . ALA A 1 86 ? -2.486 0.616 15.859 1.00 97.88 86 ALA A C 1
ATOM 694 O O . ALA A 1 86 ? -2.822 0.352 17.016 1.00 97.88 86 ALA A O 1
ATOM 695 N N . LEU A 1 87 ? -2.842 1.754 15.253 1.00 97.88 87 LEU A N 1
ATOM 696 C CA . LEU A 1 87 ? -3.640 2.793 15.899 1.00 97.88 87 LEU A CA 1
ATOM 697 C C . LEU A 1 87 ? -5.023 2.269 16.303 1.00 97.88 87 LEU A C 1
ATOM 699 O O . LEU A 1 87 ? -5.473 2.547 17.409 1.00 97.88 87 LEU A O 1
ATOM 703 N N . ASN A 1 88 ? -5.676 1.468 15.457 1.00 97.12 88 ASN A N 1
ATOM 704 C CA . ASN A 1 88 ? -6.972 0.868 15.768 1.00 97.12 88 ASN A CA 1
ATOM 705 C C . ASN A 1 88 ? -6.904 -0.033 17.003 1.00 97.12 88 ASN A C 1
ATOM 707 O O . ASN A 1 88 ? -7.749 0.086 17.893 1.00 97.12 88 ASN A O 1
ATOM 711 N N . ARG A 1 89 ? -5.867 -0.872 17.096 1.00 96.69 89 ARG A N 1
ATOM 712 C CA . ARG A 1 89 ? -5.627 -1.706 18.281 1.00 96.69 89 ARG A CA 1
ATOM 713 C C . ARG A 1 89 ? -5.341 -0.866 19.523 1.00 96.69 89 ARG A C 1
ATOM 715 O O . ARG A 1 89 ? -5.886 -1.158 20.582 1.00 96.69 89 ARG A O 1
ATOM 722 N N . LEU A 1 90 ? -4.541 0.192 19.393 1.00 97.88 90 LEU A N 1
ATOM 723 C CA . LEU A 1 90 ? -4.246 1.095 20.503 1.00 97.88 90 LEU A CA 1
ATOM 724 C C . LEU A 1 90 ? -5.517 1.798 21.008 1.00 97.88 90 LEU A C 1
ATOM 726 O O . LEU A 1 90 ? -5.765 1.810 22.212 1.00 97.88 90 LEU A O 1
ATOM 730 N N . THR A 1 91 ? -6.366 2.314 20.112 1.00 97.19 91 THR A N 1
ATOM 731 C CA . THR A 1 91 ? -7.648 2.931 20.495 1.00 97.19 91 THR A CA 1
ATOM 732 C C . THR A 1 91 ? -8.569 1.936 21.197 1.00 97.19 91 THR A C 1
ATOM 734 O O . THR A 1 91 ? -9.207 2.299 22.181 1.00 97.19 91 THR A O 1
ATOM 737 N N . ALA A 1 92 ? -8.624 0.684 20.731 1.00 95.94 92 ALA A N 1
ATOM 738 C CA . ALA A 1 92 ? -9.447 -0.352 21.354 1.00 95.94 92 ALA A CA 1
ATOM 739 C C . ALA A 1 92 ? -9.016 -0.655 22.801 1.00 95.94 92 ALA A C 1
ATOM 741 O O . ALA A 1 92 ? -9.868 -0.920 23.645 1.00 95.94 92 ALA A O 1
ATOM 742 N N . ILE A 1 93 ? -7.713 -0.567 23.100 1.00 97.44 93 ILE A N 1
ATOM 743 C CA . ILE A 1 93 ? -7.180 -0.727 24.461 1.00 97.44 93 ILE A CA 1
ATOM 744 C C . ILE A 1 93 ? -7.474 0.514 25.313 1.00 97.44 93 ILE A C 1
ATOM 746 O O . ILE A 1 93 ? -7.907 0.387 26.455 1.00 97.44 93 ILE A O 1
ATOM 750 N N . MET A 1 94 ? -7.242 1.713 24.773 1.00 98.12 94 MET A N 1
ATOM 751 C CA . MET A 1 94 ? -7.387 2.955 25.540 1.00 98.12 94 MET A CA 1
ATOM 752 C C . MET A 1 94 ? -8.850 3.322 25.824 1.00 98.12 94 MET A C 1
ATOM 754 O O . MET A 1 94 ? -9.147 3.878 26.879 1.00 98.12 94 MET A O 1
ATOM 758 N N . GLN A 1 95 ? -9.760 3.063 24.881 1.00 96.75 95 GLN A N 1
ATOM 759 C CA . GLN A 1 95 ? -11.151 3.525 24.931 1.00 96.75 95 GLN A CA 1
ATOM 760 C C . GLN A 1 95 ? -12.118 2.470 24.360 1.00 96.75 95 GLN A C 1
ATOM 762 O O . GLN A 1 95 ? -12.741 2.697 23.319 1.00 96.75 95 GLN A O 1
ATOM 767 N N . PRO A 1 96 ? -12.298 1.321 25.036 1.00 94.56 96 PRO A N 1
ATOM 768 C CA . PRO A 1 96 ? -13.049 0.187 24.491 1.00 94.56 96 PRO A CA 1
ATOM 769 C C . PRO A 1 96 ? -14.515 0.515 24.179 1.00 94.56 96 PRO A C 1
ATOM 771 O O . PRO A 1 96 ? -15.068 0.001 23.214 1.00 94.56 96 PRO A O 1
ATOM 774 N N . THR A 1 97 ? -15.148 1.403 24.953 1.00 95.75 97 THR A N 1
ATOM 775 C CA . THR A 1 97 ? -16.563 1.768 24.771 1.00 95.75 97 THR A CA 1
ATOM 776 C C . THR A 1 97 ? -16.810 2.701 23.588 1.00 95.75 97 THR A C 1
ATOM 778 O O . THR A 1 97 ? -17.908 2.701 23.042 1.00 95.75 97 THR A O 1
ATOM 781 N N . GLN A 1 98 ? -15.815 3.499 23.187 1.00 96.06 98 GLN A N 1
ATOM 782 C CA . GLN A 1 98 ? -15.953 4.510 22.128 1.00 96.06 98 GLN A CA 1
ATOM 783 C C . GLN A 1 98 ? -15.211 4.137 20.838 1.00 96.06 98 GLN A C 1
ATOM 785 O O . GLN A 1 98 ? -15.447 4.752 19.794 1.00 96.06 98 GLN A O 1
ATOM 790 N N . ALA A 1 99 ? -14.329 3.133 20.888 1.00 95.31 99 ALA A N 1
ATOM 791 C CA . ALA A 1 99 ? -13.493 2.732 19.761 1.00 95.31 99 ALA A CA 1
ATOM 792 C C . ALA A 1 99 ? -14.318 2.383 18.513 1.00 95.31 99 ALA A C 1
ATOM 794 O O . ALA A 1 99 ? -13.985 2.837 17.416 1.00 95.31 99 ALA A O 1
ATOM 795 N N . ASP A 1 100 ? -15.417 1.644 18.672 1.00 93.69 100 ASP A N 1
ATOM 796 C CA . ASP A 1 100 ? -16.249 1.213 17.545 1.00 93.69 100 ASP A CA 1
ATOM 797 C C . ASP A 1 100 ? -16.881 2.395 16.799 1.00 93.69 100 ASP A C 1
ATOM 799 O O . ASP A 1 100 ? -16.870 2.439 15.566 1.00 93.69 100 ASP A O 1
ATOM 803 N N . ASP A 1 101 ? -17.404 3.385 17.522 1.00 95.38 101 ASP A N 1
ATOM 804 C CA . ASP A 1 101 ? -18.068 4.539 16.911 1.00 95.38 101 ASP A CA 1
ATOM 805 C C . ASP A 1 101 ? -17.081 5.529 16.292 1.00 95.38 101 ASP A C 1
ATOM 807 O O . ASP A 1 101 ? -17.366 6.105 15.234 1.00 95.38 101 ASP A O 1
ATOM 811 N N . LEU A 1 102 ? -15.897 5.681 16.894 1.00 96.81 102 LEU A N 1
ATOM 812 C CA . LEU A 1 102 ? -14.811 6.468 16.316 1.00 96.81 102 LEU A CA 1
ATOM 813 C C . LEU A 1 102 ? -14.356 5.858 14.984 1.00 96.81 102 LEU A C 1
ATOM 815 O O . LEU A 1 102 ? -14.316 6.540 13.954 1.00 96.81 102 LEU A O 1
ATOM 819 N N . TRP A 1 103 ? -14.061 4.557 14.980 1.00 96.19 103 TRP A N 1
ATOM 820 C CA . TRP A 1 103 ? -13.507 3.890 13.807 1.00 96.19 103 TRP A CA 1
ATOM 821 C C . TRP A 1 103 ? -14.516 3.696 12.679 1.00 96.19 103 TRP A C 1
ATOM 823 O O . TRP A 1 103 ? -14.105 3.702 11.522 1.00 96.19 103 TRP A O 1
ATOM 833 N N . LYS A 1 104 ? -15.828 3.652 12.947 1.00 93.75 104 LYS A N 1
ATOM 834 C CA . LYS A 1 104 ? -16.848 3.716 11.879 1.00 93.75 104 LYS A CA 1
ATOM 835 C C . LYS A 1 104 ? -16.692 4.955 10.990 1.00 93.75 104 LYS A C 1
ATOM 837 O O . LYS A 1 104 ? -16.894 4.861 9.781 1.00 93.75 104 LYS A O 1
ATOM 842 N N . LYS A 1 105 ? -16.330 6.104 11.574 1.00 94.38 105 LYS A N 1
ATOM 843 C CA . LYS A 1 105 ? -16.113 7.363 10.839 1.00 94.38 105 LYS A CA 1
ATOM 844 C C . LYS A 1 105 ? -14.701 7.451 10.267 1.00 94.38 105 LYS A C 1
ATOM 846 O O . LYS A 1 105 ? -14.523 7.920 9.146 1.00 94.38 105 LYS A O 1
ATOM 851 N N . LEU A 1 106 ? -13.711 6.989 11.030 1.00 95.81 106 LEU A N 1
ATOM 852 C CA . LEU A 1 106 ? -12.300 7.126 10.676 1.00 95.81 106 LEU A CA 1
ATOM 853 C C . LEU A 1 106 ? -11.845 6.137 9.596 1.00 95.81 106 LEU A C 1
ATOM 855 O O . LEU A 1 106 ? -10.945 6.449 8.833 1.00 95.81 106 LEU A O 1
ATOM 859 N N . LEU A 1 107 ? -12.475 4.968 9.494 1.00 95.50 107 LEU A N 1
ATOM 860 C CA . LEU A 1 107 ? -12.097 3.906 8.559 1.00 95.50 107 LEU A CA 1
ATOM 861 C C . LEU A 1 107 ? -12.134 4.301 7.075 1.00 95.50 107 LEU A C 1
ATOM 863 O O . LEU A 1 107 ? -11.149 4.054 6.380 1.00 95.50 107 LEU A O 1
ATOM 867 N N . PRO A 1 108 ? -13.215 4.897 6.530 1.00 95.38 108 PRO A N 1
ATOM 868 C CA . PRO A 1 108 ? -13.187 5.334 5.136 1.00 95.38 108 PRO A CA 1
ATOM 869 C C . PRO A 1 108 ? -12.142 6.433 4.916 1.00 95.38 108 PRO A C 1
ATOM 871 O O . PRO A 1 108 ? -11.524 6.479 3.854 1.00 95.38 108 PRO A O 1
ATOM 874 N N . PHE A 1 109 ? -11.918 7.284 5.924 1.00 96.12 109 PHE A N 1
ATOM 875 C CA . PHE A 1 109 ? -10.903 8.327 5.872 1.00 96.12 109 PHE A CA 1
ATOM 876 C C . PHE A 1 109 ? -9.492 7.736 5.840 1.00 96.12 109 PHE A C 1
ATOM 878 O O . PHE A 1 109 ? -8.738 8.090 4.944 1.00 96.12 109 PHE A O 1
ATOM 885 N N . SER A 1 110 ? -9.149 6.806 6.735 1.00 96.88 110 SER A N 1
ATOM 886 C CA . SER A 1 110 ? -7.809 6.216 6.806 1.00 96.88 110 SER A CA 1
ATOM 887 C C . SER A 1 110 ? -7.448 5.461 5.532 1.00 96.88 110 SER A C 1
ATOM 889 O O . SER A 1 110 ? -6.360 5.659 5.002 1.00 96.88 110 SER A O 1
ATOM 891 N N . ILE A 1 111 ? -8.377 4.672 4.981 1.00 96.44 111 ILE A N 1
ATOM 892 C CA . ILE A 1 111 ? -8.145 3.954 3.724 1.00 96.44 111 ILE A CA 1
ATOM 893 C C . ILE A 1 111 ? -7.917 4.954 2.582 1.00 96.44 111 ILE A C 1
ATOM 895 O O . ILE A 1 111 ? -6.891 4.888 1.909 1.00 96.44 111 ILE A O 1
ATOM 899 N N . CYS A 1 112 ? -8.837 5.900 2.363 1.00 96.50 112 CYS A N 1
ATOM 900 C CA . CYS A 1 112 ? -8.699 6.882 1.283 1.00 96.50 112 CYS A CA 1
ATOM 901 C C . CYS A 1 112 ? -7.447 7.752 1.446 1.00 96.50 112 CYS A C 1
ATOM 903 O O . CYS A 1 112 ? -6.754 8.005 0.465 1.00 96.50 112 CYS A O 1
ATOM 905 N N . PHE A 1 113 ? -7.146 8.183 2.670 1.00 97.31 113 PHE A N 1
ATOM 906 C CA . PHE A 1 113 ? -5.976 8.990 2.985 1.00 97.31 113 PHE A CA 1
ATOM 907 C C . PHE A 1 113 ? -4.678 8.246 2.668 1.00 97.31 113 PHE A C 1
ATOM 909 O O . PHE A 1 113 ? -3.839 8.813 1.975 1.00 97.31 113 PHE A O 1
ATOM 916 N N . SER A 1 114 ? -4.535 6.977 3.074 1.00 97.69 114 SER A N 1
ATOM 917 C CA . SER A 1 114 ? -3.342 6.179 2.757 1.00 97.69 114 SER A CA 1
ATOM 918 C C . SER A 1 114 ? -3.090 6.092 1.252 1.00 97.69 114 SER A C 1
ATOM 920 O O . SER A 1 114 ? -1.973 6.338 0.802 1.00 97.69 114 SER A O 1
ATOM 922 N N . TYR A 1 115 ? -4.124 5.805 0.455 1.00 96.25 115 TYR A N 1
ATOM 923 C CA . TYR A 1 115 ? -3.980 5.726 -1.003 1.00 96.25 115 TYR A CA 1
ATOM 924 C C . TYR A 1 115 ? -3.661 7.086 -1.634 1.00 96.25 115 TYR A C 1
ATOM 926 O O . TYR A 1 115 ? -2.719 7.201 -2.419 1.00 96.25 115 TYR A O 1
ATOM 934 N N . LEU A 1 116 ? -4.432 8.124 -1.298 1.00 97.06 116 LEU A N 1
ATOM 935 C CA . LEU A 1 116 ? -4.271 9.451 -1.895 1.00 97.06 116 LEU A CA 1
ATOM 936 C C . LEU A 1 116 ? -2.924 10.076 -1.534 1.00 97.06 116 LEU A C 1
ATOM 938 O O . LEU A 1 116 ? -2.285 10.660 -2.405 1.00 97.06 116 LEU A O 1
ATOM 942 N N . LEU A 1 117 ? -2.477 9.927 -0.285 1.00 97.44 117 LEU A N 1
ATOM 943 C CA . LEU A 1 117 ? -1.189 10.445 0.162 1.00 97.44 117 LEU A CA 1
ATOM 944 C C . LEU A 1 117 ? -0.034 9.766 -0.581 1.00 97.44 117 LEU A C 1
ATOM 946 O O . LEU A 1 117 ? 0.855 10.449 -1.085 1.00 97.44 117 LEU A O 1
ATOM 950 N N . SER A 1 118 ? -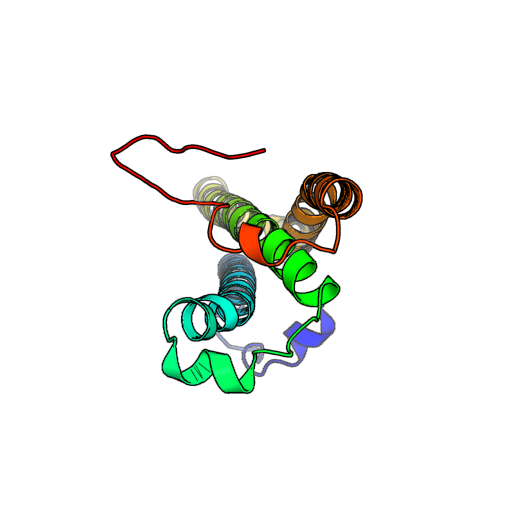0.080 8.439 -0.708 1.00 97.06 118 SER A N 1
ATOM 951 C CA . SER A 1 118 ? 0.939 7.668 -1.429 1.00 97.06 118 SER A CA 1
ATOM 952 C C . SER A 1 118 ? 1.030 8.092 -2.896 1.00 97.06 118 SER A C 1
ATOM 954 O O . SER A 1 118 ? 2.116 8.368 -3.406 1.00 97.06 118 SER A O 1
ATOM 956 N N . ILE A 1 119 ? -0.115 8.240 -3.567 1.00 95.56 119 ILE A N 1
ATOM 957 C CA . ILE A 1 119 ? -0.168 8.718 -4.953 1.00 95.56 119 ILE A CA 1
ATOM 958 C C . ILE A 1 119 ? 0.370 10.151 -5.045 1.00 95.56 119 ILE A C 1
ATOM 960 O O . ILE A 1 119 ? 1.192 10.433 -5.914 1.00 95.56 119 ILE A O 1
ATOM 964 N N . ALA A 1 120 ? -0.045 11.052 -4.155 1.00 96.56 120 ALA A N 1
ATOM 965 C CA . ALA A 1 120 ? 0.370 12.453 -4.186 1.00 96.56 120 ALA A CA 1
ATOM 966 C C . ALA A 1 120 ? 1.886 12.631 -3.997 1.00 96.56 120 ALA A C 1
ATOM 968 O O . ALA A 1 120 ? 2.481 13.477 -4.662 1.00 96.56 120 ALA A O 1
ATOM 969 N N . ILE A 1 121 ? 2.513 11.827 -3.132 1.00 95.88 121 ILE A N 1
ATOM 970 C CA . ILE A 1 121 ? 3.956 11.898 -2.855 1.00 95.88 121 ILE A CA 1
ATOM 971 C C . ILE A 1 121 ? 4.777 11.321 -4.013 1.00 95.88 121 ILE A C 1
ATOM 973 O O . ILE A 1 121 ? 5.747 11.942 -4.453 1.00 95.88 121 ILE A O 1
ATOM 977 N N . PHE A 1 122 ? 4.398 10.149 -4.526 1.00 93.75 122 PHE A N 1
ATOM 978 C CA . PHE A 1 122 ? 5.233 9.422 -5.486 1.00 93.75 122 PHE A CA 1
ATOM 979 C C . PHE A 1 122 ? 4.908 9.718 -6.948 1.00 93.75 122 PHE A C 1
ATOM 981 O O . PHE A 1 122 ? 5.764 9.499 -7.799 1.00 93.75 122 PHE A O 1
ATOM 988 N N . THR A 1 123 ? 3.737 10.272 -7.276 1.00 89.81 123 THR A N 1
ATOM 989 C CA . THR A 1 123 ? 3.419 10.643 -8.669 1.00 89.81 123 THR A CA 1
ATOM 990 C C . THR A 1 123 ? 4.359 11.722 -9.218 1.00 89.81 123 THR A C 1
ATOM 992 O O . THR A 1 123 ? 4.833 11.546 -10.336 1.00 89.81 123 THR A O 1
ATOM 995 N N . PRO A 1 124 ? 4.706 12.807 -8.491 1.00 91.81 124 PRO A N 1
ATOM 996 C CA . PRO A 1 124 ? 5.679 13.791 -8.971 1.00 91.81 124 PRO A CA 1
ATOM 997 C C . PRO A 1 124 ? 7.089 13.210 -9.126 1.00 91.81 124 PRO A C 1
ATOM 999 O O . PRO A 1 124 ? 7.787 13.542 -10.083 1.00 91.81 124 PRO A O 1
ATOM 1002 N N . ALA A 1 125 ? 7.505 12.335 -8.203 1.00 85.50 125 ALA A N 1
ATOM 1003 C CA . ALA A 1 125 ? 8.792 11.644 -8.273 1.00 85.50 125 ALA A CA 1
ATOM 1004 C C . ALA A 1 125 ? 8.844 10.702 -9.483 1.00 85.50 125 ALA A C 1
ATOM 1006 O O . ALA A 1 125 ? 9.778 10.775 -10.281 1.00 85.50 125 ALA A O 1
ATOM 1007 N N . GLY A 1 126 ? 7.783 9.913 -9.673 1.00 84.19 126 GLY A N 1
ATOM 1008 C CA . GLY A 1 126 ? 7.551 9.119 -10.869 1.00 84.19 126 GLY A CA 1
ATOM 1009 C C . GLY A 1 126 ? 7.637 10.000 -12.106 1.00 84.19 126 GLY A C 1
ATOM 1010 O O . GLY A 1 126 ? 8.494 9.765 -12.943 1.00 84.19 126 GLY A O 1
ATOM 1011 N N . ALA A 1 127 ? 6.838 11.067 -12.202 1.00 86.38 127 ALA A N 1
ATOM 1012 C CA . ALA A 1 127 ? 6.809 11.980 -13.347 1.00 86.38 127 ALA A CA 1
ATOM 1013 C C . ALA A 1 127 ? 8.194 12.545 -13.699 1.00 86.38 127 ALA A C 1
ATOM 1015 O O . ALA A 1 127 ? 8.552 12.582 -14.872 1.00 86.38 127 ALA A O 1
ATOM 1016 N N . ARG A 1 128 ? 9.014 12.929 -12.714 1.00 84.25 128 ARG A N 1
ATOM 1017 C CA . ARG A 1 128 ? 10.406 13.342 -12.975 1.00 84.25 128 ARG A CA 1
ATOM 1018 C C . ARG A 1 128 ? 11.228 12.220 -13.612 1.00 84.25 128 ARG A C 1
ATOM 1020 O O . ARG A 1 128 ? 11.962 12.479 -14.561 1.00 84.25 128 ARG A O 1
ATOM 1027 N N . LEU A 1 129 ? 11.048 10.984 -13.151 1.00 73.94 129 LEU A N 1
ATOM 1028 C CA . LEU A 1 129 ? 11.624 9.790 -13.771 1.00 73.94 129 LEU A CA 1
ATOM 1029 C C . LEU A 1 129 ? 11.109 9.596 -15.215 1.00 73.94 129 LEU A C 1
ATOM 1031 O O . LEU A 1 129 ? 11.885 9.267 -16.104 1.00 73.94 129 LEU A O 1
ATOM 1035 N N . PHE A 1 130 ? 9.827 9.883 -15.490 1.00 77.50 130 PHE A N 1
ATOM 1036 C CA . PHE A 1 130 ? 9.265 9.840 -16.853 1.00 77.50 130 PHE A CA 1
ATOM 1037 C C . PHE A 1 130 ? 9.929 10.849 -17.807 1.00 77.50 130 PHE A C 1
ATOM 1039 O O . PHE A 1 130 ? 10.052 10.538 -18.992 1.00 77.50 130 PHE A O 1
ATOM 1046 N N . TYR A 1 131 ? 10.303 12.042 -17.326 1.00 80.19 131 TYR A N 1
ATOM 1047 C CA . TYR A 1 131 ? 10.858 13.114 -18.166 1.00 80.19 131 TYR A CA 1
ATOM 1048 C C . TYR A 1 131 ? 12.372 13.015 -18.376 1.00 80.19 131 TYR A C 1
ATOM 1050 O O . TYR A 1 131 ? 12.849 13.388 -19.445 1.00 80.19 131 TYR A O 1
ATOM 1058 N N . ASN A 1 132 ? 13.122 12.524 -17.387 1.00 78.69 132 ASN A N 1
ATOM 1059 C CA . ASN A 1 132 ? 14.587 12.547 -17.436 1.00 78.69 132 ASN A CA 1
ATOM 1060 C C . ASN A 1 132 ? 15.216 11.297 -18.074 1.00 78.69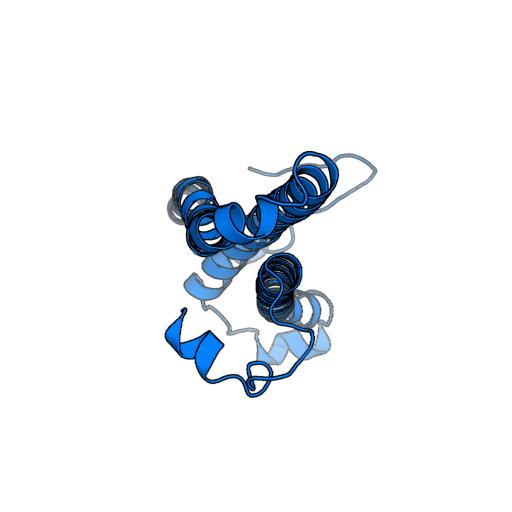 132 ASN A C 1
ATOM 1062 O O . ASN A 1 132 ? 16.376 11.357 -18.470 1.00 78.69 132 ASN A O 1
ATOM 1066 N N . PHE A 1 133 ? 14.483 10.185 -18.207 1.00 66.19 133 PHE A N 1
ATOM 1067 C CA . PHE A 1 133 ? 15.017 8.967 -18.825 1.00 66.19 133 PHE A CA 1
ATOM 1068 C C . PHE A 1 133 ? 14.801 8.966 -20.348 1.00 66.19 133 PHE A C 1
ATOM 1070 O O . PHE A 1 133 ? 13.650 8.882 -20.800 1.00 66.19 133 PHE A O 1
ATOM 1077 N N . PRO A 1 134 ? 15.875 9.039 -21.162 1.00 64.06 134 PRO A N 1
ATOM 1078 C CA . PRO A 1 134 ? 15.751 9.018 -22.610 1.00 64.06 134 PRO A CA 1
ATOM 1079 C C . PRO A 1 134 ? 15.173 7.669 -23.080 1.00 64.06 134 PRO A C 1
ATOM 1081 O O . PRO A 1 134 ? 15.617 6.614 -22.630 1.00 64.06 134 PRO A O 1
ATOM 1084 N N . PRO A 1 135 ? 14.194 7.674 -24.000 1.00 61.94 135 PRO A N 1
ATOM 1085 C CA . PRO A 1 135 ? 13.440 6.482 -24.395 1.00 61.94 135 PRO A CA 1
ATOM 1086 C C . PRO A 1 135 ? 14.207 5.447 -25.245 1.00 61.94 135 PRO A C 1
ATOM 1088 O O . PRO A 1 135 ? 13.561 4.563 -25.794 1.00 61.94 135 PRO A O 1
ATOM 1091 N N . TYR A 1 136 ? 15.533 5.546 -25.405 1.00 55.47 136 TYR A N 1
ATOM 1092 C CA . TYR A 1 136 ? 16.223 4.934 -26.552 1.00 55.47 136 TYR A CA 1
ATOM 1093 C C . TYR A 1 136 ? 17.547 4.210 -26.285 1.00 55.47 136 TYR A C 1
ATOM 1095 O O . TYR A 1 136 ? 18.290 3.965 -27.232 1.00 55.47 136 TYR A O 1
ATOM 1103 N N . ASP A 1 137 ? 17.854 3.816 -25.049 1.00 58.81 137 ASP A N 1
ATOM 1104 C CA . ASP A 1 137 ? 18.982 2.898 -24.851 1.00 58.81 137 ASP A CA 1
ATOM 1105 C C . ASP A 1 137 ? 18.587 1.721 -23.951 1.00 58.81 137 ASP A C 1
ATOM 1107 O O . ASP A 1 137 ? 18.656 1.753 -22.721 1.00 58.81 137 ASP A O 1
ATOM 1111 N N . SER A 1 138 ? 18.127 0.660 -24.617 1.00 52.44 138 SER A N 1
ATOM 1112 C CA . SER A 1 138 ? 17.747 -0.641 -24.054 1.00 52.44 138 SER A CA 1
ATOM 1113 C C . SER A 1 138 ? 18.884 -1.326 -23.285 1.00 52.44 138 SER A C 1
ATOM 1115 O O . SER A 1 138 ? 18.640 -2.281 -22.547 1.00 52.44 138 SER A O 1
ATOM 1117 N N . ARG A 1 139 ? 20.120 -0.815 -23.379 1.00 55.56 139 ARG A N 1
ATOM 1118 C CA . ARG A 1 139 ? 21.283 -1.314 -22.631 1.00 55.56 139 ARG A CA 1
ATOM 1119 C C . ARG A 1 139 ? 21.320 -0.890 -21.161 1.00 55.56 139 ARG A C 1
ATOM 1121 O O . ARG A 1 139 ? 22.100 -1.462 -20.402 1.00 55.56 139 ARG A O 1
ATOM 1128 N N . TYR A 1 140 ? 20.471 0.045 -20.728 1.00 50.22 140 TYR A N 1
ATOM 1129 C CA . TYR A 1 140 ? 20.441 0.505 -19.330 1.00 50.22 140 TYR A CA 1
ATOM 1130 C C . TYR A 1 140 ? 19.415 -0.215 -18.442 1.00 50.22 140 TYR A C 1
ATOM 1132 O O . TYR A 1 140 ? 19.350 0.054 -17.244 1.00 50.22 140 TYR A O 1
ATOM 1140 N N . ILE A 1 141 ? 18.631 -1.152 -18.984 1.00 51.56 141 ILE A N 1
ATOM 1141 C CA . ILE A 1 141 ? 17.462 -1.696 -18.276 1.00 51.56 141 ILE A CA 1
ATOM 1142 C C . ILE A 1 141 ? 17.768 -2.722 -17.151 1.00 51.56 141 ILE A C 1
ATOM 1144 O O . ILE A 1 141 ? 16.898 -2.873 -16.298 1.00 51.56 141 ILE A O 1
ATOM 1148 N N . PRO A 1 142 ? 18.959 -3.347 -16.977 1.00 47.00 142 PRO A N 1
ATOM 1149 C CA . PRO A 1 142 ? 19.180 -4.169 -15.781 1.00 47.00 142 PRO A CA 1
ATOM 1150 C C . PRO A 1 142 ? 19.892 -3.444 -14.620 1.00 47.00 142 PRO A C 1
ATOM 1152 O O . PRO A 1 142 ? 20.013 -4.024 -13.545 1.00 47.00 142 PRO A O 1
ATOM 1155 N N . TRP A 1 143 ? 20.366 -2.200 -14.778 1.00 44.41 143 TRP A N 1
ATOM 1156 C CA . TRP A 1 143 ? 21.343 -1.618 -13.834 1.00 44.41 143 TRP A CA 1
ATOM 1157 C C . TRP A 1 143 ? 20.776 -0.777 -12.681 1.00 44.41 143 TRP A C 1
ATOM 1159 O O . TRP A 1 143 ? 21.550 -0.282 -11.866 1.00 44.41 143 TRP A O 1
ATOM 1169 N N . VAL A 1 144 ? 19.457 -0.610 -12.555 1.00 47.50 144 VAL A N 1
ATOM 1170 C CA . VAL A 1 144 ? 18.908 0.335 -11.556 1.00 47.50 144 VAL A CA 1
ATOM 1171 C C . VAL A 1 144 ? 18.947 -0.203 -10.116 1.00 47.50 144 VAL A C 1
ATOM 1173 O O . VAL A 1 144 ? 18.861 0.586 -9.181 1.00 47.50 144 VAL A O 1
ATOM 1176 N N . ILE A 1 145 ? 19.193 -1.500 -9.895 1.00 45.72 145 ILE A N 1
ATOM 1177 C CA . ILE A 1 145 ? 19.614 -2.017 -8.580 1.00 45.72 145 ILE A CA 1
ATOM 1178 C C . ILE A 1 145 ? 20.572 -3.195 -8.786 1.00 45.72 145 ILE A C 1
ATOM 1180 O O . ILE A 1 145 ? 20.195 -4.356 -8.636 1.00 45.72 145 ILE A O 1
ATOM 1184 N N . VAL A 1 146 ? 21.830 -2.921 -9.126 1.00 43.16 146 VAL A N 1
ATOM 1185 C CA . VAL A 1 146 ? 22.880 -3.927 -8.921 1.00 43.16 146 VAL A CA 1
ATOM 1186 C C . VAL A 1 146 ? 23.471 -3.690 -7.542 1.00 43.16 146 VAL A C 1
ATOM 1188 O O . VAL A 1 146 ? 24.279 -2.789 -7.337 1.00 43.16 146 VAL A O 1
ATOM 1191 N N . VAL A 1 147 ? 23.035 -4.496 -6.572 1.00 42.56 147 VAL A N 1
ATOM 1192 C CA . VAL A 1 147 ? 23.753 -4.646 -5.304 1.00 42.56 147 VAL A CA 1
ATOM 1193 C C . VAL A 1 147 ? 25.015 -5.447 -5.615 1.00 42.56 147 VAL A C 1
ATOM 1195 O O . VAL A 1 147 ? 25.001 -6.674 -5.568 1.00 42.56 147 VAL A O 1
ATOM 1198 N N . SER A 1 148 ? 26.092 -4.758 -5.988 1.00 37.78 148 SER A N 1
ATOM 1199 C CA . SER A 1 148 ? 27.429 -5.352 -5.991 1.00 37.78 148 SER A CA 1
ATOM 1200 C C . SER A 1 148 ? 28.075 -5.033 -4.650 1.00 37.78 148 SER A C 1
ATOM 1202 O O . SER A 1 148 ? 28.161 -3.871 -4.259 1.00 37.78 148 SER A O 1
ATOM 1204 N N . ASP A 1 149 ? 28.484 -6.073 -3.928 1.00 42.53 149 ASP A N 1
ATOM 1205 C CA . ASP A 1 149 ? 29.415 -5.997 -2.796 1.00 42.53 149 ASP A CA 1
ATOM 1206 C C . ASP A 1 149 ? 29.093 -4.906 -1.757 1.00 42.53 149 ASP A C 1
ATOM 1208 O O . ASP A 1 149 ? 29.857 -3.967 -1.537 1.00 42.53 149 ASP A O 1
ATOM 1212 N N . TYR A 1 150 ? 27.939 -5.037 -1.093 1.00 48.62 150 TYR A N 1
ATOM 1213 C CA . TYR A 1 150 ? 27.518 -4.225 0.067 1.00 48.62 150 TYR A CA 1
ATOM 1214 C C . TYR A 1 150 ? 27.365 -2.714 -0.172 1.00 48.62 150 TYR A C 1
ATOM 1216 O O . TYR A 1 150 ? 27.068 -1.977 0.770 1.00 48.62 150 TYR A O 1
ATOM 1224 N N . THR A 1 151 ? 27.509 -2.240 -1.409 1.00 41.16 151 THR A N 1
ATOM 1225 C CA . THR A 1 151 ? 27.279 -0.841 -1.768 1.00 41.16 151 THR A CA 1
ATOM 1226 C C . THR A 1 151 ? 26.040 -0.738 -2.643 1.00 41.16 151 THR A C 1
ATOM 1228 O O . THR A 1 151 ? 25.982 -1.245 -3.759 1.00 41.16 151 THR A O 1
ATOM 1231 N N . LEU A 1 152 ? 25.005 -0.086 -2.110 1.00 46.59 152 LEU A N 1
ATOM 1232 C CA . LEU A 1 152 ? 23.826 0.281 -2.883 1.00 46.59 152 LEU A CA 1
ATOM 1233 C C . LEU A 1 152 ? 24.214 1.450 -3.797 1.00 46.59 152 LEU A C 1
ATOM 1235 O O . LEU A 1 152 ? 24.127 2.613 -3.399 1.00 46.59 152 LEU A O 1
ATOM 1239 N N . ILE A 1 153 ? 24.688 1.144 -5.003 1.00 47.28 153 ILE A N 1
ATOM 1240 C CA . ILE A 1 153 ? 24.954 2.164 -6.017 1.00 47.28 153 ILE A CA 1
ATOM 1241 C C . ILE A 1 153 ? 23.637 2.437 -6.741 1.00 47.28 153 ILE A C 1
ATOM 1243 O O . ILE A 1 153 ? 23.224 1.694 -7.628 1.00 47.28 153 ILE A O 1
ATOM 1247 N N . ILE A 1 154 ? 22.958 3.504 -6.325 1.00 45.66 154 ILE A N 1
ATOM 1248 C CA . ILE A 1 154 ? 21.834 4.062 -7.075 1.00 45.66 154 ILE A CA 1
ATOM 1249 C C . ILE A 1 154 ? 22.446 4.911 -8.190 1.00 45.66 154 ILE A C 1
ATOM 1251 O O . ILE A 1 154 ? 22.910 6.023 -7.939 1.00 45.66 154 ILE A O 1
ATOM 1255 N N . TYR A 1 155 ? 22.475 4.381 -9.411 1.00 42.62 155 TYR A N 1
ATOM 1256 C CA . TYR A 1 155 ? 22.710 5.209 -10.590 1.00 42.62 155 TYR A CA 1
ATOM 1257 C C . TYR A 1 155 ? 21.452 6.063 -10.808 1.00 42.62 155 TYR A C 1
ATOM 1259 O O . TYR A 1 155 ? 20.428 5.552 -11.261 1.00 42.62 155 TYR A O 1
ATOM 1267 N N . VAL A 1 156 ? 21.515 7.330 -10.382 1.00 44.16 156 VAL A N 1
ATOM 1268 C CA . VAL A 1 156 ? 20.517 8.370 -10.696 1.00 44.16 156 VAL A CA 1
ATOM 1269 C C . VAL A 1 156 ? 20.793 8.932 -12.081 1.00 44.16 156 VAL A C 1
ATOM 1271 O O . VAL A 1 156 ? 21.979 9.222 -12.356 1.00 44.16 156 VAL A O 1
#